Protein AF-A0A7X6P399-F1 (afdb_monomer_lite)

Structure (mmCIF, N/CA/C/O backbone):
data_AF-A0A7X6P399-F1
#
_entry.id   AF-A0A7X6P399-F1
#
loop_
_atom_site.group_PDB
_atom_site.id
_atom_site.type_symbol
_atom_site.label_atom_id
_atom_site.label_alt_id
_atom_site.label_comp_id
_atom_site.label_asym_id
_atom_site.label_entity_id
_atom_site.label_seq_id
_atom_site.pdbx_PDB_ins_code
_atom_site.Cartn_x
_atom_site.Cartn_y
_atom_site.Cartn_z
_atom_site.occupancy
_atom_site.B_iso_or_equiv
_atom_site.auth_seq_id
_atom_site.auth_comp_id
_atom_site.auth_asym_id
_atom_site.auth_atom_id
_atom_site.pdbx_PDB_model_num
ATOM 1 N N . MET A 1 1 ? 9.312 8.436 18.179 1.00 26.89 1 MET A N 1
ATOM 2 C CA . MET A 1 1 ? 10.677 7.997 17.807 1.00 26.89 1 MET A CA 1
ATOM 3 C C . MET A 1 1 ? 10.926 8.444 16.370 1.00 26.89 1 MET A C 1
ATOM 5 O O . MET A 1 1 ? 10.115 8.108 15.520 1.00 26.89 1 MET A O 1
ATOM 9 N N . LYS A 1 2 ? 11.936 9.286 16.106 1.00 24.11 2 LYS A N 1
ATOM 10 C CA . LYS A 1 2 ? 12.193 9.895 14.785 1.00 24.11 2 LYS A CA 1
ATOM 11 C C . LYS A 1 2 ? 13.409 9.200 14.169 1.00 24.11 2 LYS A C 1
ATOM 13 O O . LYS A 1 2 ? 14.537 9.600 14.439 1.00 24.11 2 LYS A O 1
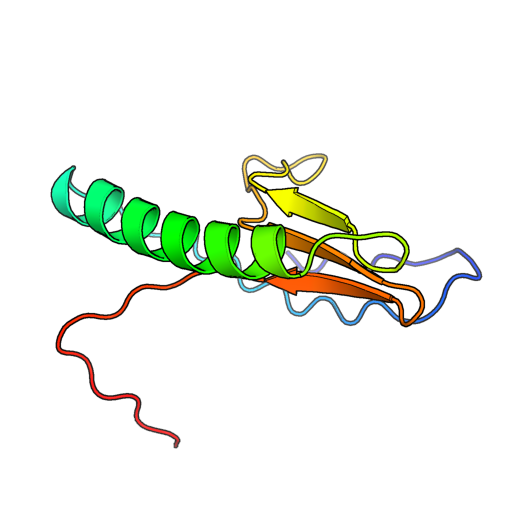ATOM 18 N N . GLU A 1 3 ? 13.197 8.132 13.409 1.00 33.31 3 GLU A N 1
ATOM 19 C CA . GLU A 1 3 ? 14.304 7.439 12.744 1.00 33.31 3 GLU A CA 1
ATOM 20 C C . GLU A 1 3 ? 14.582 8.096 11.387 1.00 33.31 3 GLU A C 1
ATOM 22 O O . GLU A 1 3 ? 13.703 8.220 10.536 1.00 33.31 3 GLU A O 1
ATOM 27 N N . ARG A 1 4 ? 15.812 8.592 11.218 1.00 33.97 4 ARG A N 1
ATOM 28 C CA . ARG A 1 4 ? 16.330 9.117 9.952 1.00 33.97 4 ARG A CA 1
ATOM 29 C C . ARG A 1 4 ? 16.989 7.959 9.204 1.00 33.97 4 ARG A C 1
ATOM 31 O O . ARG A 1 4 ? 18.011 7.456 9.659 1.00 33.97 4 ARG A O 1
ATOM 38 N N . PHE A 1 5 ? 16.446 7.568 8.055 1.00 39.62 5 PHE A N 1
ATOM 39 C CA . PHE A 1 5 ? 17.142 6.681 7.122 1.00 39.62 5 PHE A CA 1
ATOM 40 C C . PHE A 1 5 ? 18.146 7.515 6.317 1.00 39.62 5 PHE A C 1
ATOM 42 O O . PHE A 1 5 ? 17.762 8.285 5.440 1.00 39.62 5 PHE A O 1
ATOM 49 N N . GLY A 1 6 ? 19.430 7.422 6.665 1.00 30.80 6 GLY A N 1
ATOM 50 C CA . GLY A 1 6 ? 20.529 8.050 5.933 1.00 30.80 6 GLY A CA 1
ATOM 51 C C . GLY A 1 6 ? 21.468 7.012 5.321 1.00 30.80 6 GLY A C 1
ATOM 52 O O . GLY A 1 6 ? 21.783 6.020 5.972 1.00 30.80 6 GLY A O 1
ATOM 53 N N . GLY A 1 7 ? 21.956 7.293 4.106 1.00 33.75 7 GLY A N 1
ATOM 54 C CA . GLY A 1 7 ? 23.231 6.763 3.605 1.00 33.75 7 GLY A CA 1
ATOM 55 C C . GLY A 1 7 ? 23.176 5.789 2.423 1.00 33.75 7 GLY A C 1
ATOM 56 O O . GLY A 1 7 ? 23.670 4.676 2.536 1.00 33.75 7 GLY A O 1
ATOM 57 N N . GLY A 1 8 ? 22.646 6.200 1.269 1.00 32.06 8 GLY A N 1
ATOM 58 C CA . GLY A 1 8 ? 22.788 5.458 0.010 1.00 32.06 8 GLY A CA 1
ATOM 59 C C . GLY A 1 8 ? 22.259 6.278 -1.164 1.00 32.06 8 GLY A C 1
ATOM 60 O O . GLY A 1 8 ? 21.261 6.972 -1.017 1.00 32.06 8 GLY A O 1
ATOM 61 N N . ARG A 1 9 ? 22.946 6.258 -2.312 1.00 41.19 9 ARG A N 1
ATOM 62 C CA . ARG A 1 9 ? 22.676 7.094 -3.502 1.00 41.19 9 ARG A CA 1
ATOM 63 C C . ARG A 1 9 ? 21.416 6.656 -4.273 1.00 41.19 9 ARG A C 1
ATOM 65 O O . ARG A 1 9 ? 21.494 6.392 -5.467 1.00 41.19 9 ARG A O 1
ATOM 72 N N . ILE A 1 10 ? 20.269 6.562 -3.606 1.00 40.25 10 ILE A N 1
ATOM 73 C CA . ILE A 1 10 ? 18.966 6.327 -4.239 1.00 40.25 10 ILE A CA 1
ATOM 74 C C . ILE A 1 10 ? 17.981 7.324 -3.620 1.00 40.25 10 ILE A C 1
ATOM 76 O O . ILE A 1 10 ? 17.857 7.416 -2.400 1.00 40.25 10 ILE A O 1
ATOM 80 N N . GLY A 1 11 ? 17.415 8.167 -4.482 1.00 34.69 11 GLY A N 1
ATOM 81 C CA . GLY A 1 11 ? 16.806 9.452 -4.154 1.00 34.69 11 GLY A CA 1
ATOM 82 C C . GLY A 1 11 ? 15.635 9.404 -3.171 1.00 34.69 11 GLY A C 1
ATOM 83 O O . GLY A 1 11 ? 14.781 8.529 -3.226 1.00 34.69 11 GLY A O 1
ATOM 84 N N . SER A 1 12 ? 15.639 10.397 -2.280 1.00 37.62 12 SER A N 1
ATOM 85 C CA . SER A 1 12 ? 14.508 10.986 -1.549 1.00 37.62 12 SER A CA 1
ATOM 86 C C . SE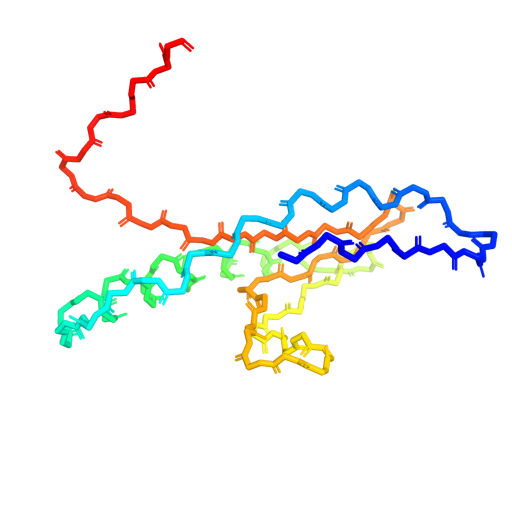R A 1 12 ? 13.282 10.097 -1.284 1.00 37.62 12 SER A C 1
ATOM 88 O O . SER A 1 12 ? 12.270 10.197 -1.973 1.00 37.62 12 SER A O 1
ATOM 90 N N . ALA A 1 13 ? 13.304 9.348 -0.184 1.00 45.09 13 ALA A N 1
ATOM 91 C CA . ALA A 1 13 ? 12.072 8.952 0.492 1.00 45.09 13 ALA A CA 1
ATOM 92 C C . ALA A 1 13 ? 11.778 9.970 1.608 1.00 45.09 13 ALA A C 1
ATOM 94 O O . ALA A 1 13 ? 12.381 9.915 2.682 1.00 45.09 13 ALA A O 1
ATOM 95 N N . ILE A 1 14 ? 10.869 10.924 1.373 1.00 42.91 14 ILE A N 1
ATOM 96 C CA . ILE A 1 14 ? 10.262 11.689 2.474 1.00 42.91 14 ILE A CA 1
ATOM 97 C C . ILE A 1 14 ? 9.162 10.805 3.062 1.00 42.91 14 ILE A C 1
ATOM 99 O O . ILE A 1 14 ? 8.017 10.832 2.626 1.00 42.91 14 ILE A O 1
ATOM 103 N N . ALA A 1 15 ? 9.527 9.978 4.040 1.00 41.78 15 ALA A N 1
ATOM 104 C CA . ALA A 1 15 ? 8.570 9.174 4.785 1.00 41.78 15 ALA A CA 1
ATOM 105 C C . ALA A 1 15 ? 7.995 10.006 5.944 1.00 41.78 15 ALA A C 1
ATOM 107 O O . ALA A 1 15 ? 8.606 10.120 7.008 1.00 41.78 15 ALA A O 1
ATOM 108 N N . ALA A 1 16 ? 6.814 10.595 5.752 1.00 38.47 16 ALA A N 1
ATOM 109 C CA . ALA A 1 16 ? 5.986 11.061 6.861 1.00 38.47 16 ALA A CA 1
ATOM 110 C C . ALA A 1 16 ? 5.200 9.861 7.408 1.00 38.47 16 ALA A C 1
ATOM 112 O O . ALA A 1 16 ? 4.065 9.610 7.016 1.00 38.47 16 ALA A O 1
ATOM 113 N N . VAL A 1 17 ? 5.832 9.071 8.280 1.00 39.62 17 VAL A N 1
ATOM 114 C CA . VAL A 1 17 ? 5.159 7.941 8.931 1.00 39.62 17 VAL A CA 1
ATOM 115 C C . VAL A 1 17 ? 4.299 8.482 10.074 1.00 39.62 17 VAL A C 1
ATOM 117 O O . VAL A 1 17 ? 4.816 8.847 11.130 1.00 39.62 17 VAL A O 1
ATOM 120 N N . THR A 1 18 ? 2.986 8.544 9.866 1.00 35.38 18 THR A N 1
ATOM 121 C CA . THR A 1 18 ? 2.015 8.677 10.958 1.00 35.38 18 THR A CA 1
ATOM 122 C C . THR A 1 18 ? 1.636 7.269 11.400 1.00 35.38 18 THR A C 1
ATOM 124 O O . THR A 1 18 ? 0.877 6.575 10.737 1.00 35.38 18 THR A O 1
ATOM 127 N N . VAL A 1 19 ? 2.250 6.801 12.488 1.00 37.78 19 VAL A N 1
ATOM 128 C CA . VAL A 1 19 ? 1.875 5.526 13.110 1.00 37.78 19 VAL A CA 1
ATOM 129 C C . VAL A 1 19 ? 0.678 5.802 14.015 1.00 37.78 19 VAL A C 1
ATOM 131 O O . VAL A 1 19 ? 0.845 6.392 15.082 1.00 37.78 19 VAL A O 1
ATOM 134 N N . ASP A 1 20 ? -0.525 5.423 13.587 1.00 40.72 20 ASP A N 1
ATOM 135 C CA . ASP A 1 20 ? -1.686 5.355 14.479 1.00 40.72 20 ASP A CA 1
ATOM 136 C C . ASP A 1 20 ? -1.790 3.934 15.049 1.00 40.72 20 ASP A C 1
ATOM 138 O O . ASP A 1 20 ? -2.478 3.073 14.508 1.00 40.72 20 ASP A O 1
ATOM 142 N N . ASP A 1 21 ? -1.054 3.684 16.135 1.00 39.56 21 ASP A N 1
ATOM 143 C CA . ASP A 1 21 ? -1.098 2.423 16.894 1.00 39.56 21 ASP A CA 1
ATOM 144 C C . ASP A 1 21 ? -2.234 2.411 17.940 1.00 39.56 21 ASP A C 1
ATOM 146 O O . ASP A 1 21 ? -2.242 1.596 18.871 1.00 39.56 21 ASP A O 1
ATOM 150 N N . SER A 1 22 ? -3.209 3.320 17.840 1.00 44.81 22 SER A N 1
ATOM 151 C CA . SER A 1 22 ? -4.254 3.453 18.846 1.00 44.81 22 SER A CA 1
ATOM 152 C C . SER A 1 22 ? -5.601 2.947 18.336 1.00 44.81 22 SER A C 1
ATOM 154 O O . SER A 1 22 ? -6.204 3.500 17.427 1.00 44.81 22 SER A O 1
ATOM 156 N N . VAL A 1 23 ? -6.088 1.866 18.954 1.00 43.66 23 VAL A N 1
ATOM 157 C CA . VAL A 1 23 ? -7.442 1.710 19.527 1.00 43.66 23 VAL A CA 1
ATOM 158 C C . VAL A 1 23 ? -7.722 0.208 19.683 1.00 43.66 23 VAL A C 1
ATOM 160 O O . VAL A 1 23 ? -7.617 -0.589 18.749 1.00 43.66 23 VAL A O 1
ATOM 163 N N . LYS A 1 24 ? -8.119 -0.206 20.894 1.00 47.19 24 LYS A N 1
ATOM 164 C CA . LYS A 1 24 ? -8.735 -1.520 21.127 1.00 47.19 24 LYS A CA 1
ATOM 165 C C . LYS A 1 24 ? -10.048 -1.559 20.351 1.00 47.19 24 LYS A C 1
ATOM 167 O O . LYS A 1 24 ? -11.042 -1.007 20.817 1.00 47.19 24 LYS A O 1
ATOM 172 N N . THR A 1 25 ? -10.049 -2.144 19.156 1.00 56.41 25 THR A N 1
ATOM 173 C CA . THR A 1 25 ? -11.172 -1.949 18.237 1.00 56.41 25 THR A CA 1
ATOM 174 C C . THR A 1 25 ? -12.008 -3.210 18.034 1.00 56.41 25 THR A C 1
ATOM 176 O O . THR A 1 25 ? -11.473 -4.305 17.879 1.00 56.41 25 THR A O 1
ATOM 179 N N . SER A 1 26 ? -13.339 -3.061 18.068 1.00 61.56 26 SER A N 1
ATOM 180 C CA . SER A 1 26 ? -14.294 -4.165 17.909 1.00 61.56 26 SER A CA 1
ATOM 181 C C . SER A 1 26 ? -14.250 -4.767 16.499 1.00 61.56 26 SER A C 1
ATOM 183 O O . SER A 1 26 ? -13.866 -4.099 15.536 1.00 61.56 26 SER A O 1
ATOM 185 N N . THR A 1 27 ? -14.705 -6.015 16.347 1.00 61.06 27 THR A N 1
ATOM 186 C CA . THR A 1 27 ? -14.778 -6.767 15.073 1.00 61.06 27 THR A CA 1
ATOM 187 C C . THR A 1 27 ? -15.412 -5.984 13.919 1.00 61.06 27 THR A C 1
ATOM 189 O O . THR A 1 27 ? -15.066 -6.197 12.756 1.00 61.06 27 THR A O 1
ATOM 192 N N . ARG A 1 28 ? -16.320 -5.047 14.218 1.00 61.31 28 ARG A N 1
ATOM 193 C CA . ARG A 1 28 ? -16.964 -4.188 13.216 1.00 61.31 28 ARG A CA 1
ATOM 194 C C . ARG A 1 28 ? -15.985 -3.216 12.558 1.00 61.31 28 ARG A C 1
ATOM 196 O O . ARG A 1 28 ? -16.093 -2.995 11.356 1.00 61.31 28 ARG A O 1
ATOM 203 N N . VAL A 1 29 ? -15.052 -2.642 13.312 1.00 61.91 29 VAL A N 1
ATOM 204 C CA . VAL A 1 29 ? -14.085 -1.687 12.752 1.00 61.91 29 VAL A CA 1
ATOM 205 C C . VAL A 1 29 ? -12.985 -2.406 11.982 1.00 61.91 29 VAL A C 1
ATOM 207 O O . VAL A 1 29 ? -12.617 -1.940 10.912 1.00 61.91 29 VAL A O 1
ATOM 210 N N . TRP A 1 30 ? -12.563 -3.589 12.436 1.00 63.00 30 TRP A N 1
ATOM 211 C CA . TRP A 1 30 ? -11.669 -4.459 11.664 1.00 63.00 30 TRP A CA 1
ATOM 212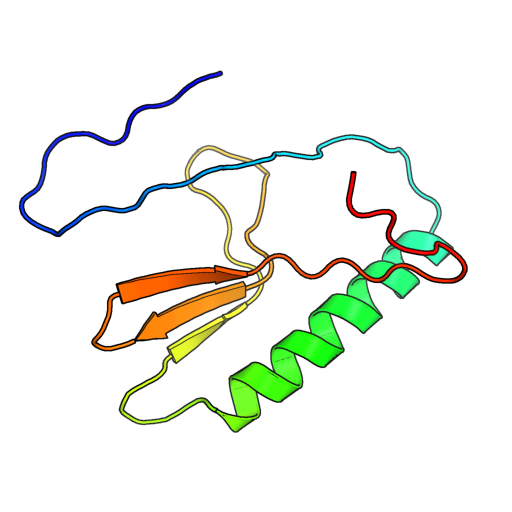 C C . TRP A 1 30 ? -12.251 -4.800 10.292 1.00 63.00 30 TRP A C 1
ATOM 214 O O . TRP A 1 30 ? -11.616 -4.580 9.265 1.00 63.00 30 TRP A O 1
ATOM 224 N N . ARG A 1 31 ? -13.510 -5.260 10.256 1.00 67.88 31 ARG A N 1
ATOM 225 C CA . ARG A 1 31 ? -14.201 -5.560 8.993 1.00 67.88 31 ARG A CA 1
ATOM 226 C C . ARG A 1 31 ? -14.321 -4.320 8.105 1.00 67.88 31 ARG A C 1
ATOM 228 O O . ARG A 1 31 ? -14.221 -4.407 6.887 1.00 67.88 31 ARG A O 1
ATOM 235 N N . GLN A 1 32 ? -14.559 -3.166 8.714 1.00 71.38 32 GLN A N 1
ATOM 236 C CA . GLN A 1 32 ? -14.695 -1.901 8.013 1.00 71.38 32 GLN A CA 1
ATOM 237 C C . GLN A 1 32 ? -13.370 -1.428 7.388 1.00 71.38 32 GLN A C 1
ATOM 239 O O . GLN A 1 32 ? -13.403 -0.967 6.243 1.00 71.38 32 GLN A O 1
ATOM 244 N N . GLY A 1 33 ? -12.251 -1.574 8.109 1.00 72.50 33 GLY A N 1
ATOM 245 C CA . GLY A 1 33 ? -10.889 -1.309 7.629 1.00 72.50 33 GLY A CA 1
ATOM 246 C C . GLY A 1 33 ? -10.513 -2.220 6.466 1.00 72.50 33 GLY A C 1
ATOM 247 O O . GLY A 1 33 ? -10.246 -1.725 5.374 1.00 72.50 33 GLY A O 1
ATOM 248 N N . ALA A 1 34 ? -10.708 -3.533 6.632 1.00 80.56 34 ALA A N 1
ATOM 249 C CA . ALA A 1 34 ? -10.418 -4.528 5.599 1.00 80.56 34 ALA A CA 1
ATOM 250 C C . ALA A 1 34 ? -11.157 -4.267 4.271 1.00 80.56 34 ALA A C 1
ATOM 252 O O . ALA A 1 34 ? -10.611 -4.487 3.196 1.00 80.56 34 ALA A O 1
ATOM 253 N N . ILE A 1 35 ? -12.397 -3.760 4.306 1.00 85.75 35 ILE A N 1
ATOM 254 C CA . ILE A 1 35 ? -13.118 -3.391 3.073 1.00 85.75 35 ILE A CA 1
ATOM 255 C C . ILE A 1 35 ? -12.477 -2.173 2.386 1.00 85.75 35 ILE A C 1
ATOM 257 O O . ILE A 1 35 ? -12.524 -2.068 1.162 1.00 85.75 35 ILE A O 1
ATOM 261 N N . GLY A 1 36 ? -11.942 -1.222 3.157 1.00 84.38 36 GLY A N 1
ATOM 262 C CA . GLY A 1 36 ? -11.211 -0.072 2.621 1.00 84.38 36 GLY A CA 1
ATOM 263 C C . GLY A 1 36 ? -9.946 -0.510 1.896 1.00 84.38 36 GLY A C 1
ATOM 264 O O . GLY A 1 36 ? -9.801 -0.230 0.708 1.00 84.38 36 GLY A O 1
ATOM 265 N N . GLU A 1 37 ? -9.111 -1.278 2.590 1.00 86.19 37 GLU A N 1
ATOM 266 C CA . GLU A 1 37 ? -7.878 -1.863 2.055 1.00 86.19 37 GLU A CA 1
ATOM 267 C C . GLU A 1 37 ? -8.147 -2.713 0.808 1.00 86.19 37 GLU A C 1
ATOM 269 O O . GLU A 1 37 ? -7.511 -2.521 -0.223 1.00 86.19 37 GLU A O 1
ATOM 274 N N . GLN A 1 38 ? -9.163 -3.585 0.828 1.00 90.44 38 GLN A N 1
ATOM 275 C CA . GLN A 1 38 ? -9.514 -4.410 -0.336 1.00 90.44 38 GLN A CA 1
ATOM 276 C C . GLN A 1 38 ? -9.922 -3.588 -1.562 1.00 90.44 38 GLN A C 1
ATOM 278 O O . GLN A 1 38 ? -9.666 -3.999 -2.693 1.00 90.44 38 GLN A O 1
ATOM 283 N N . LYS A 1 39 ? -10.593 -2.448 -1.370 1.00 91.62 39 LYS A N 1
ATOM 284 C CA . LYS A 1 39 ? -10.970 -1.582 -2.493 1.00 91.62 39 LYS A CA 1
ATOM 285 C C . LYS A 1 39 ? -9.750 -0.925 -3.120 1.00 91.62 39 LYS A C 1
ATOM 287 O O . LYS A 1 39 ? -9.674 -0.880 -4.342 1.00 91.62 39 LYS A O 1
ATOM 292 N N . VAL A 1 40 ? -8.821 -0.440 -2.299 1.00 91.75 40 VAL A N 1
ATOM 293 C CA . VAL A 1 40 ? -7.576 0.156 -2.791 1.00 91.75 40 VAL A CA 1
ATOM 294 C C . VAL A 1 40 ? -6.713 -0.909 -3.468 1.00 91.75 40 VAL A C 1
ATOM 296 O O . VAL A 1 40 ? -6.274 -0.685 -4.591 1.00 91.75 40 VAL A O 1
ATOM 299 N N . ALA A 1 41 ? -6.575 -2.093 -2.864 1.00 92.25 41 ALA A N 1
ATOM 300 C CA . ALA A 1 41 ? -5.852 -3.220 -3.451 1.00 92.25 41 ALA A CA 1
ATOM 301 C C . ALA A 1 41 ? -6.365 -3.567 -4.855 1.00 92.25 41 ALA A C 1
ATOM 303 O O . ALA A 1 41 ? -5.583 -3.579 -5.793 1.00 92.25 41 ALA A O 1
ATOM 304 N N . ARG A 1 42 ? -7.686 -3.704 -5.044 1.00 94.31 42 ARG A N 1
ATOM 305 C CA . ARG A 1 42 ? -8.271 -3.984 -6.372 1.00 94.31 42 ARG A CA 1
ATOM 306 C C . ARG A 1 42 ? -7.940 -2.930 -7.426 1.00 94.31 42 ARG A C 1
ATOM 308 O O . ARG A 1 42 ? -7.772 -3.273 -8.590 1.00 94.31 42 ARG A O 1
ATOM 315 N N . VAL A 1 43 ? -7.901 -1.655 -7.040 1.00 93.94 43 VAL A N 1
ATOM 316 C CA . VAL A 1 43 ? -7.527 -0.577 -7.966 1.00 93.94 43 VAL A CA 1
ATOM 317 C C . V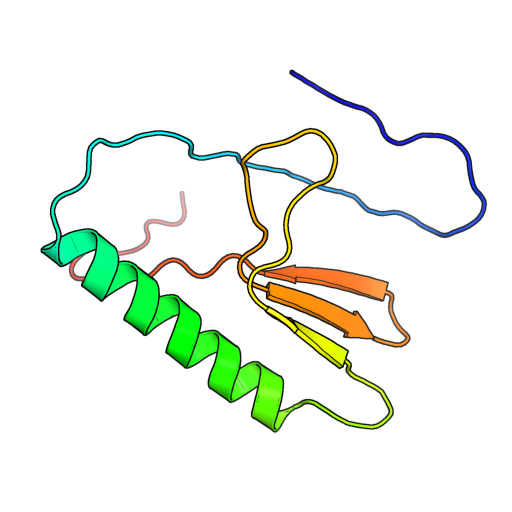AL A 1 43 ? -6.051 -0.693 -8.333 1.00 93.94 43 VAL A C 1
ATOM 319 O O . VAL A 1 43 ? -5.717 -0.608 -9.508 1.00 93.94 43 VAL A O 1
ATOM 322 N N . LEU A 1 44 ? -5.182 -0.926 -7.348 1.00 93.75 44 LEU A N 1
ATOM 323 C CA . LEU A 1 44 ? -3.746 -1.088 -7.571 1.00 93.75 44 LEU A CA 1
ATOM 324 C C . LEU A 1 44 ? -3.425 -2.332 -8.407 1.00 93.75 44 LEU A C 1
ATOM 326 O O . LEU A 1 44 ? -2.616 -2.237 -9.321 1.00 93.75 44 LEU A O 1
ATOM 330 N N . ASP A 1 45 ? -4.102 -3.452 -8.158 1.00 94.25 45 ASP A N 1
ATOM 331 C CA . ASP A 1 45 ? -3.986 -4.677 -8.955 1.00 94.25 45 ASP A CA 1
ATOM 332 C C . ASP A 1 45 ? -4.413 -4.444 -10.409 1.00 94.25 45 ASP A C 1
ATOM 334 O O . ASP A 1 45 ? -3.774 -4.939 -11.331 1.00 94.25 45 ASP A O 1
ATOM 338 N N . GLY A 1 46 ? -5.462 -3.644 -10.632 1.00 93.69 46 GLY A N 1
ATOM 339 C CA . GLY A 1 46 ? -5.895 -3.256 -11.977 1.00 93.69 46 GLY A CA 1
ATOM 340 C C . GLY A 1 46 ? -4.908 -2.342 -12.713 1.00 93.69 46 GLY A C 1
ATOM 341 O O . GLY A 1 46 ? -4.952 -2.268 -13.938 1.00 93.69 46 GLY A O 1
ATOM 342 N N . LEU A 1 47 ? -4.027 -1.655 -11.980 1.00 91.31 47 LEU A N 1
ATOM 343 C CA . LEU A 1 47 ? -2.953 -0.820 -12.526 1.00 91.31 47 LEU A CA 1
ATOM 344 C C . LEU A 1 47 ? -1.608 -1.558 -12.603 1.00 91.31 47 LEU A C 1
ATOM 346 O O . LEU A 1 47 ? -0.662 -1.031 -13.189 1.00 91.31 47 LEU A O 1
ATOM 350 N N . ALA A 1 48 ? -1.498 -2.739 -11.992 1.00 91.19 48 ALA A N 1
ATOM 351 C CA . ALA A 1 48 ? -0.262 -3.501 -11.955 1.00 91.19 48 ALA A CA 1
ATOM 352 C C . ALA A 1 48 ? 0.124 -3.981 -13.361 1.00 91.19 48 ALA A C 1
ATOM 354 O O . ALA A 1 48 ? -0.709 -4.417 -14.156 1.00 91.19 48 ALA A O 1
ATOM 355 N N . GLY A 1 49 ? 1.415 -3.899 -13.669 1.00 89.75 49 GLY A N 1
ATOM 356 C CA . GLY A 1 49 ? 1.940 -4.190 -14.997 1.00 89.75 49 GLY A CA 1
ATOM 357 C C . GLY A 1 49 ? 3.456 -4.042 -15.052 1.00 89.75 49 GLY A C 1
ATOM 358 O O . GLY A 1 49 ? 4.129 -4.055 -14.025 1.00 89.75 49 GLY A O 1
ATOM 359 N N . ALA A 1 50 ? 4.013 -3.879 -16.253 1.00 89.25 50 ALA A N 1
ATOM 360 C CA . ALA A 1 50 ? 5.465 -3.783 -16.438 1.00 89.25 50 ALA A CA 1
ATOM 361 C C . ALA A 1 50 ? 6.105 -2.602 -15.680 1.00 89.25 50 ALA A C 1
ATOM 363 O O . ALA A 1 50 ? 7.251 -2.693 -15.248 1.00 89.25 50 ALA A O 1
ATOM 364 N N . GLU A 1 51 ? 5.361 -1.509 -15.498 1.00 90.56 51 GLU A N 1
ATOM 365 C CA . GLU A 1 51 ? 5.844 -0.271 -14.874 1.00 90.56 51 GLU A CA 1
ATOM 366 C C . GLU A 1 51 ? 5.304 -0.052 -13.453 1.00 90.56 51 GLU A C 1
ATOM 368 O O . GLU A 1 51 ? 5.624 0.951 -12.817 1.00 90.56 51 GLU A O 1
ATOM 373 N N . LEU A 1 52 ? 4.477 -0.960 -12.931 1.00 93.75 52 LEU A N 1
ATOM 374 C CA . LEU A 1 52 ? 3.893 -0.818 -11.600 1.00 93.75 52 LEU A CA 1
ATOM 375 C C . LEU A 1 52 ? 3.808 -2.167 -10.902 1.00 93.75 52 LEU A C 1
ATOM 377 O O . LEU A 1 52 ? 3.146 -3.088 -11.376 1.00 93.75 52 LEU A O 1
ATOM 381 N N . ILE A 1 53 ? 4.420 -2.245 -9.723 1.00 95.25 53 ILE A N 1
ATOM 382 C CA . ILE A 1 53 ? 4.317 -3.397 -8.827 1.00 95.25 53 ILE A CA 1
ATOM 383 C C . ILE A 1 53 ? 3.602 -2.948 -7.559 1.00 95.25 53 ILE A C 1
ATOM 385 O O . ILE A 1 53 ? 4.090 -2.065 -6.854 1.00 95.25 53 ILE A O 1
ATOM 389 N N . ALA A 1 54 ? 2.472 -3.578 -7.247 1.00 94.56 54 ALA A N 1
ATOM 390 C CA . ALA A 1 54 ? 1.756 -3.382 -5.995 1.00 94.56 54 ALA A CA 1
ATOM 391 C C . ALA A 1 54 ? 2.072 -4.524 -5.017 1.00 94.56 54 ALA A C 1
ATOM 393 O O . ALA A 1 54 ? 1.988 -5.706 -5.347 1.00 94.56 54 ALA A O 1
ATOM 394 N N . LEU A 1 55 ? 2.471 -4.169 -3.798 1.00 94.19 55 LEU A N 1
ATOM 395 C CA . LEU A 1 55 ? 2.787 -5.088 -2.713 1.00 94.19 55 LEU A CA 1
ATOM 396 C C . LEU A 1 55 ? 1.911 -4.740 -1.510 1.00 94.19 55 LEU A C 1
ATOM 398 O O . LEU A 1 55 ? 2.124 -3.723 -0.859 1.00 94.19 55 LEU A O 1
ATOM 402 N N . HIS A 1 56 ? 0.946 -5.592 -1.193 1.00 92.62 56 HIS A N 1
ATOM 403 C CA . HIS A 1 56 ? 0.026 -5.372 -0.074 1.00 92.62 56 HIS A CA 1
ATOM 404 C C . HIS A 1 56 ? 0.540 -6.010 1.227 1.00 92.62 56 HIS A C 1
ATOM 406 O O . HIS A 1 56 ? 1.339 -6.950 1.172 1.00 92.62 56 HIS A O 1
ATOM 412 N N . ASP A 1 57 ? 0.088 -5.488 2.371 1.00 89.75 57 ASP A N 1
ATOM 413 C CA . ASP A 1 57 ? 0.327 -5.996 3.733 1.00 89.75 57 ASP A CA 1
ATOM 414 C C . ASP A 1 57 ? 1.802 -6.338 4.010 1.00 89.75 57 ASP A C 1
ATOM 416 O O . ASP A 1 57 ? 2.191 -7.472 4.309 1.00 89.75 57 ASP A O 1
ATOM 420 N N . ARG A 1 58 ? 2.681 -5.345 3.829 1.00 90.31 58 ARG A N 1
ATOM 421 C CA . ARG A 1 58 ? 4.130 -5.532 3.989 1.00 90.31 58 ARG A CA 1
ATOM 422 C C . ARG A 1 58 ? 4.590 -5.083 5.360 1.00 90.31 58 ARG A C 1
ATOM 424 O O . ARG A 1 58 ? 4.479 -3.917 5.717 1.00 90.31 58 ARG A O 1
ATOM 431 N N . LYS A 1 59 ? 5.185 -6.009 6.108 1.00 87.19 59 LYS A N 1
ATOM 432 C CA . LYS A 1 59 ? 5.733 -5.735 7.435 1.00 87.19 59 LYS A CA 1
ATOM 433 C C . LYS A 1 59 ? 6.890 -4.741 7.380 1.00 87.19 59 LYS A C 1
ATOM 435 O O . LYS A 1 59 ? 7.842 -4.928 6.620 1.00 87.19 59 LYS A O 1
ATOM 440 N N . LEU A 1 60 ? 6.853 -3.741 8.256 1.00 80.06 60 LEU A N 1
ATOM 441 C CA . LEU A 1 60 ? 7.974 -2.835 8.459 1.00 80.06 60 LEU A CA 1
ATOM 442 C C . LEU A 1 60 ? 9.095 -3.566 9.231 1.00 80.06 60 LEU A C 1
ATOM 444 O O . LEU A 1 60 ? 8.846 -4.119 10.311 1.00 80.06 60 LEU A O 1
ATOM 448 N N . PRO A 1 61 ? 10.344 -3.582 8.726 1.00 80.75 61 PRO A N 1
ATOM 449 C CA . PRO A 1 61 ? 11.459 -4.198 9.435 1.00 80.75 61 PRO A CA 1
ATOM 450 C C . PRO A 1 61 ? 11.617 -3.617 10.841 1.00 80.75 61 PRO A C 1
ATOM 452 O O . PRO A 1 61 ? 11.492 -2.413 11.041 1.00 80.75 61 PRO A O 1
ATOM 455 N N . LYS A 1 62 ? 11.921 -4.480 11.816 1.00 83.75 62 LYS A N 1
ATOM 456 C CA . LYS A 1 62 ? 12.104 -4.110 13.235 1.00 83.75 62 LYS A CA 1
ATOM 457 C C . LYS A 1 62 ? 10.865 -3.501 13.915 1.00 83.75 62 LYS A C 1
ATOM 459 O O . LYS A 1 62 ? 10.966 -3.055 15.052 1.00 83.75 62 LYS A O 1
ATOM 464 N N . SER A 1 63 ? 9.698 -3.545 13.273 1.00 81.94 63 SER A N 1
ATOM 465 C CA . SER A 1 63 ? 8.426 -3.099 13.836 1.00 81.94 63 SER A CA 1
ATOM 466 C C . SER A 1 63 ? 7.368 -4.204 13.770 1.00 81.94 63 SER A C 1
ATOM 468 O O . SER A 1 63 ? 7.525 -5.224 13.090 1.00 81.94 63 SER A O 1
ATOM 470 N N . ARG A 1 64 ? 6.290 -4.017 14.534 1.00 78.00 64 ARG A N 1
ATOM 471 C CA . ARG A 1 64 ? 5.052 -4.800 14.412 1.00 78.00 64 ARG A CA 1
ATOM 472 C C . ARG A 1 64 ? 4.056 -4.166 13.438 1.00 78.00 64 ARG A C 1
ATOM 474 O O . ARG A 1 64 ? 3.056 -4.803 13.140 1.00 78.00 64 ARG A O 1
ATOM 481 N N . ALA A 1 65 ? 4.335 -2.951 12.970 1.00 77.19 65 ALA A N 1
ATOM 482 C CA . ALA A 1 65 ? 3.513 -2.254 11.996 1.00 77.19 65 ALA A CA 1
ATOM 483 C C . ALA A 1 65 ? 3.664 -2.865 10.595 1.00 77.19 65 ALA A C 1
ATOM 485 O O . ALA A 1 65 ? 4.749 -3.325 10.218 1.00 77.19 65 ALA A O 1
ATOM 486 N N . ASN A 1 66 ? 2.586 -2.793 9.822 1.00 83.38 66 ASN A N 1
ATOM 487 C CA . ASN A 1 66 ? 2.548 -3.146 8.409 1.00 83.38 66 ASN A CA 1
ATOM 488 C C . ASN A 1 66 ? 2.232 -1.895 7.580 1.00 83.38 66 ASN A C 1
ATOM 490 O O . ASN A 1 66 ? 1.598 -0.960 8.063 1.00 83.38 66 ASN A O 1
ATOM 494 N N . PHE A 1 67 ? 2.689 -1.885 6.334 1.00 85.19 67 PHE A N 1
ATOM 495 C CA . PHE A 1 67 ? 2.190 -1.000 5.295 1.00 85.19 67 PHE A CA 1
ATOM 496 C C . PHE A 1 67 ? 0.999 -1.667 4.617 1.00 85.19 67 PHE A C 1
ATOM 498 O O . PHE A 1 67 ? 1.147 -2.795 4.135 1.00 85.19 67 PHE A O 1
ATOM 505 N N . ASP A 1 68 ? -0.126 -0.959 4.515 1.00 89.19 68 ASP A N 1
ATOM 506 C CA . ASP A 1 68 ? -1.303 -1.472 3.810 1.00 89.19 68 ASP A CA 1
ATOM 507 C C . ASP A 1 68 ? -0.933 -1.801 2.359 1.00 89.19 68 ASP A C 1
ATOM 509 O O . ASP A 1 68 ? -1.109 -2.939 1.909 1.00 89.19 68 ASP A O 1
ATOM 513 N N . HIS A 1 69 ? -0.347 -0.838 1.634 1.00 92.19 69 HIS A N 1
ATOM 514 C CA . HIS A 1 69 ? 0.120 -1.029 0.262 1.00 92.19 69 HIS A CA 1
ATOM 515 C C . HIS A 1 69 ? 1.435 -0.288 -0.017 1.00 92.19 69 HIS A C 1
ATOM 517 O O . HIS A 1 69 ? 1.602 0.885 0.315 1.00 92.19 69 HIS A O 1
ATOM 523 N N . LEU A 1 70 ? 2.362 -0.967 -0.687 1.00 93.88 70 LEU A N 1
ATOM 524 C CA . LEU A 1 70 ? 3.624 -0.426 -1.175 1.00 93.88 70 LEU A CA 1
ATOM 525 C C . LEU A 1 70 ? 3.649 -0.566 -2.699 1.00 93.88 70 LEU A C 1
ATOM 527 O O . LEU A 1 70 ? 3.527 -1.670 -3.223 1.00 93.88 70 LEU A O 1
ATOM 531 N N . VAL A 1 71 ? 3.777 0.551 -3.409 1.00 94.75 71 VAL A N 1
ATOM 532 C CA . VAL A 1 71 ? 3.731 0.600 -4.874 1.00 94.75 71 VAL A CA 1
ATOM 533 C C . VAL A 1 71 ? 5.084 1.034 -5.408 1.00 94.75 71 VAL A C 1
ATOM 535 O O . VAL A 1 71 ? 5.593 2.089 -5.038 1.00 94.75 71 VAL A O 1
ATOM 538 N N . VAL A 1 72 ? 5.670 0.228 -6.285 1.00 94.12 72 VAL A N 1
ATOM 539 C CA . VAL A 1 72 ? 6.943 0.518 -6.948 1.00 94.12 72 VAL A CA 1
ATOM 540 C C . VAL A 1 72 ? 6.666 0.895 -8.395 1.00 94.12 72 VAL A C 1
ATOM 542 O O . VAL A 1 72 ? 5.982 0.163 -9.105 1.00 94.12 72 VAL A O 1
ATOM 545 N N . THR A 1 73 ? 7.212 2.029 -8.819 1.00 92.81 73 THR A N 1
ATOM 546 C CA . THR A 1 73 ? 7.109 2.570 -10.182 1.00 92.81 73 THR A CA 1
ATOM 547 C C . THR A 1 73 ? 8.485 3.067 -10.642 1.00 92.81 73 THR A C 1
ATOM 549 O O . THR A 1 73 ? 9.339 3.315 -9.784 1.00 92.81 73 THR A O 1
ATOM 552 N N . PRO A 1 74 ? 8.717 3.319 -11.945 1.00 94.88 74 PRO A N 1
ATOM 553 C CA . PRO A 1 74 ? 9.932 3.980 -12.425 1.00 94.88 74 PRO A CA 1
ATOM 554 C C . PRO A 1 74 ? 10.231 5.314 -11.731 1.00 94.88 74 PRO A C 1
ATOM 556 O O . PRO A 1 74 ? 11.389 5.690 -11.577 1.00 94.88 74 PRO A O 1
ATOM 559 N N . SER A 1 75 ? 9.189 6.025 -11.290 1.00 91.44 75 SER A N 1
ATOM 560 C CA . SER A 1 75 ? 9.321 7.322 -10.619 1.00 91.44 75 SER A CA 1
ATOM 561 C C . SER A 1 75 ? 9.708 7.223 -9.138 1.00 91.44 75 SER A C 1
ATOM 563 O O . SER A 1 75 ? 10.142 8.213 -8.552 1.00 91.44 75 SER A O 1
ATOM 565 N N . GLY A 1 76 ? 9.564 6.043 -8.526 1.00 91.19 76 GLY A N 1
ATOM 566 C CA . GLY A 1 76 ? 9.865 5.826 -7.116 1.00 91.19 76 GLY A CA 1
ATOM 567 C C . GLY A 1 76 ? 8.934 4.833 -6.425 1.00 91.19 76 GLY A C 1
ATOM 568 O O . GLY A 1 76 ? 8.143 4.125 -7.058 1.00 91.19 76 GLY A O 1
ATOM 569 N N . VAL A 1 77 ? 9.05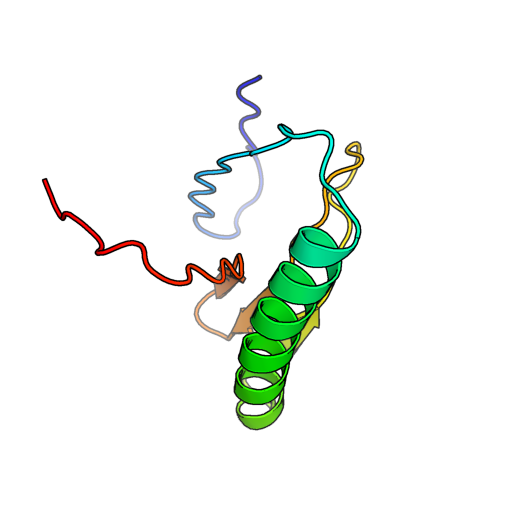7 4.794 -5.096 1.00 92.81 77 VAL A N 1
ATOM 570 C CA . VAL A 1 77 ? 8.300 3.914 -4.199 1.00 92.81 77 VAL A CA 1
ATOM 571 C C . VAL A 1 77 ? 7.307 4.731 -3.382 1.00 92.81 77 VAL A C 1
ATOM 573 O O . VAL A 1 77 ? 7.676 5.720 -2.749 1.00 92.81 77 VAL A O 1
ATOM 576 N N . TRP A 1 78 ? 6.064 4.272 -3.351 1.00 92.06 78 TRP A N 1
ATOM 577 C CA . TRP A 1 78 ? 4.947 4.921 -2.682 1.00 92.06 78 TRP A CA 1
ATOM 578 C C . TRP A 1 78 ? 4.407 4.016 -1.582 1.00 92.06 78 TRP A C 1
ATOM 580 O O . TRP A 1 78 ? 4.217 2.820 -1.794 1.00 92.06 78 TRP A O 1
ATOM 590 N N . VAL A 1 79 ? 4.132 4.591 -0.416 1.00 91.06 79 VAL A N 1
ATOM 591 C CA . VAL A 1 79 ? 3.401 3.921 0.663 1.00 91.06 79 VAL A CA 1
ATOM 592 C C . VAL A 1 79 ? 1.999 4.508 0.693 1.00 91.06 79 VAL A C 1
ATOM 594 O O . VAL A 1 79 ? 1.843 5.722 0.820 1.00 91.06 79 VAL A O 1
ATOM 597 N N . ILE A 1 80 ? 0.990 3.655 0.555 1.00 89.31 80 ILE A N 1
ATOM 598 C CA . ILE A 1 80 ? -0.420 4.038 0.522 1.00 89.31 80 ILE A CA 1
ATOM 599 C C . ILE A 1 80 ? -1.110 3.359 1.702 1.00 89.31 80 ILE A C 1
ATOM 601 O O . ILE A 1 80 ? -1.152 2.133 1.770 1.00 89.31 80 ILE A O 1
ATOM 605 N N . ASP A 1 81 ? -1.648 4.170 2.609 1.00 86.56 81 ASP A N 1
ATOM 606 C CA . ASP A 1 81 ? -2.483 3.739 3.733 1.00 86.56 81 ASP A CA 1
ATOM 607 C C . ASP A 1 81 ? -3.968 3.903 3.365 1.00 86.56 81 ASP A C 1
ATOM 609 O O . ASP A 1 81 ? -4.373 4.919 2.787 1.00 86.56 81 ASP A O 1
ATOM 613 N N . ALA A 1 82 ? -4.785 2.893 3.658 1.00 84.94 82 ALA A N 1
ATOM 614 C CA . ALA A 1 82 ? -6.184 2.837 3.259 1.00 84.94 82 ALA A CA 1
ATOM 615 C C . ALA A 1 82 ? -7.108 3.057 4.465 1.00 84.94 82 ALA A C 1
ATOM 617 O O . ALA A 1 82 ? -7.503 2.131 5.171 1.00 84.94 82 ALA A O 1
ATOM 618 N N . LYS A 1 83 ? -7.570 4.297 4.663 1.00 84.50 83 LYS A N 1
ATOM 619 C CA . LYS A 1 83 ? -8.587 4.606 5.684 1.00 84.50 83 LYS A CA 1
ATOM 620 C C . LYS A 1 83 ? -9.987 4.722 5.089 1.00 84.50 83 LYS A C 1
ATOM 622 O O . LYS A 1 83 ? -10.248 5.514 4.184 1.00 84.50 83 LYS A O 1
ATOM 627 N N . ARG A 1 84 ? -10.944 3.980 5.658 1.00 80.25 84 ARG A N 1
ATOM 628 C CA . ARG A 1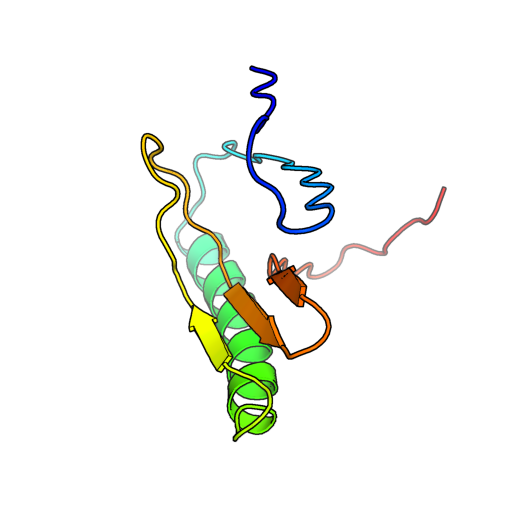 84 ? -12.361 4.041 5.262 1.00 80.25 84 ARG A CA 1
ATOM 629 C C . ARG A 1 84 ? -13.212 4.785 6.288 1.00 80.25 84 ARG A C 1
ATOM 631 O O . ARG A 1 84 ? -13.734 4.184 7.228 1.00 80.25 84 ARG A O 1
ATOM 638 N N . TYR A 1 85 ? -13.444 6.073 6.051 1.00 77.81 85 TYR A N 1
ATOM 639 C CA . TYR A 1 85 ? -14.332 6.896 6.874 1.00 77.81 85 TYR A CA 1
ATOM 640 C C . TYR A 1 85 ? -15.791 6.786 6.408 1.00 77.81 85 TYR A C 1
ATOM 642 O O . TYR A 1 85 ? -16.107 7.051 5.251 1.00 77.81 85 TYR A O 1
ATOM 650 N N . ILE A 1 86 ? -16.695 6.402 7.312 1.00 73.25 86 ILE A N 1
ATOM 651 C CA . ILE A 1 86 ? -18.150 6.446 7.095 1.00 73.25 86 ILE A CA 1
ATOM 652 C C . ILE A 1 86 ? -18.726 7.544 7.984 1.00 73.25 86 ILE A C 1
ATOM 654 O O . ILE A 1 86 ? -18.444 7.573 9.180 1.00 73.25 86 ILE A O 1
ATOM 658 N N . GLY A 1 87 ? -19.539 8.434 7.410 1.00 73.44 87 GLY A N 1
ATOM 659 C CA . GLY A 1 87 ? -20.281 9.451 8.166 1.00 73.44 87 GLY A CA 1
ATOM 660 C C . GLY A 1 87 ? -19.431 10.587 8.745 1.00 73.44 87 GLY A C 1
ATOM 661 O O . GLY A 1 87 ? -19.959 11.420 9.473 1.00 73.44 87 GLY A O 1
ATOM 662 N N . LYS A 1 88 ? -18.133 10.651 8.425 1.00 66.81 88 LYS A N 1
ATOM 663 C CA . LYS A 1 88 ? -17.271 11.792 8.751 1.00 66.81 88 LYS A CA 1
ATOM 664 C C . LYS A 1 88 ? -17.056 12.631 7.495 1.00 66.81 88 LYS A C 1
ATOM 666 O O . LYS A 1 88 ? -16.672 12.098 6.457 1.00 66.81 88 LYS A O 1
ATOM 671 N N . ARG A 1 89 ? -17.316 13.936 7.591 1.00 58.66 89 ARG A N 1
ATOM 672 C CA . ARG A 1 89 ? -17.015 14.907 6.535 1.00 58.66 89 ARG A CA 1
ATOM 673 C C . ARG A 1 89 ? -15.594 15.415 6.752 1.00 58.66 89 ARG A C 1
ATOM 675 O O . ARG A 1 89 ? -15.300 15.923 7.830 1.00 58.66 89 ARG A O 1
ATOM 682 N N . TRP A 1 90 ? -14.731 15.261 5.754 1.00 62.03 90 TRP A N 1
ATOM 683 C CA . TRP A 1 90 ? -13.383 15.819 5.785 1.00 62.03 90 TRP A CA 1
ATOM 684 C C . TRP A 1 90 ? -13.480 17.343 5.904 1.00 62.03 90 TRP A C 1
ATOM 686 O O . TRP A 1 90 ? -14.070 17.991 5.040 1.00 62.03 90 TRP A O 1
ATOM 696 N N . GLN A 1 91 ? -12.961 17.907 6.992 1.00 54.69 91 GLN A N 1
ATOM 697 C CA . GLN A 1 91 ? -12.727 19.343 7.093 1.00 54.69 91 GLN A CA 1
ATOM 698 C C . GLN A 1 91 ? -11.277 19.584 6.705 1.00 54.69 91 GLN A C 1
ATOM 700 O O . GLN A 1 91 ? -10.366 19.138 7.398 1.00 54.69 91 GLN A O 1
ATOM 705 N N . ILE A 1 92 ? -11.089 20.243 5.568 1.00 56.91 92 ILE A N 1
ATOM 706 C CA . ILE A 1 92 ? -9.808 20.840 5.220 1.00 56.91 92 ILE A CA 1
ATOM 707 C C . ILE A 1 92 ? -9.783 22.152 6.004 1.00 56.91 92 ILE A C 1
ATOM 709 O O . ILE A 1 92 ? -10.572 23.050 5.706 1.00 56.91 92 ILE A O 1
ATOM 713 N N . VAL A 1 93 ? -8.996 22.181 7.078 1.00 49.53 93 VAL A N 1
ATOM 714 C CA . VAL A 1 93 ? -8.618 23.416 7.779 1.00 49.53 93 VAL A CA 1
ATOM 715 C C . VAL A 1 93 ? -7.383 24.013 7.131 1.00 49.53 93 VAL A C 1
ATOM 717 O O . VAL A 1 93 ? -6.545 23.219 6.645 1.00 49.53 93 VAL A O 1
#

Sequence (93 aa):
MKERFGGGRIGSAIAAVTVDDSVKTSTRVWRQGAIGEQKVARVLDGLAGAELIALHDRKLPKSRANFDHLVVTPSGVWVIDAKRYIGKRWQIV

pLDDT: mean 71.01, std 22.56, range [24.11, 95.25]

Radius of gyration: 15.39 Å; chains: 1; bounding box: 44×30×38 Å

Foldseek 3Di:
DDDDDDDDPDDDDPDPDDDPPDDPDDPVVVVQQVVQLVVVVVVLVVVDDPFKDKDAFADDPPDPDTQRIWMQGPVGIDGDHGDDDDPDDDDDD

Secondary structure (DSSP, 8-state):
--------SS----------------HHHHHHHHHHHHHHHHHHHHH-BTTBEEEEEEEPTTSS-EEEEEEEETTEEEEE-----SSPPP---